Protein AF-A0AA97LTF3-F1 (afdb_monomer)

Radius of gyration: 14.16 Å; Cα contacts (8 Å, |Δi|>4): 15; chains: 1; bounding box: 31×15×43 Å

Structure (mmCIF, N/CA/C/O backbone):
data_AF-A0AA97LTF3-F1
#
_entry.id   AF-A0AA97LTF3-F1
#
loop_
_atom_site.group_PDB
_atom_site.id
_atom_site.type_symbol
_atom_site.label_atom_id
_atom_site.label_alt_id
_atom_site.label_comp_id
_atom_site.label_asym_id
_atom_site.label_entity_id
_atom_site.label_seq_id
_atom_site.pdbx_PDB_ins_code
_atom_site.Cartn_x
_atom_site.Cartn_y
_atom_site.Cartn_z
_atom_site.occupancy
_atom_site.B_iso_or_equiv
_atom_site.auth_seq_id
_atom_site.auth_comp_id
_atom_site.auth_asym_id
_atom_site.auth_atom_id
_atom_site.pdbx_PDB_model_num
ATOM 1 N N . MET A 1 1 ? 21.653 5.045 -12.086 1.00 66.75 1 MET A N 1
ATOM 2 C CA . MET A 1 1 ? 20.249 4.963 -11.672 1.00 66.75 1 MET A CA 1
ATOM 3 C C . MET A 1 1 ? 19.410 5.093 -12.925 1.00 66.75 1 MET A C 1
ATOM 5 O O . MET A 1 1 ? 19.485 6.135 -13.569 1.00 66.75 1 MET A O 1
ATOM 9 N N . THR A 1 2 ? 18.756 4.015 -13.348 1.00 87.12 2 THR A N 1
ATOM 10 C CA . THR A 1 2 ? 17.796 4.036 -14.458 1.00 87.12 2 THR A CA 1
ATOM 11 C C . THR A 1 2 ? 16.482 4.670 -13.999 1.00 87.12 2 THR A C 1
ATOM 13 O O . THR A 1 2 ? 16.224 4.780 -12.798 1.00 87.12 2 THR A O 1
ATOM 16 N N . ASP A 1 3 ? 15.636 5.078 -14.945 1.00 87.88 3 ASP A N 1
ATOM 17 C CA . ASP A 1 3 ? 14.305 5.613 -14.627 1.00 87.88 3 ASP A CA 1
ATOM 18 C C . ASP A 1 3 ? 13.441 4.581 -13.876 1.00 87.88 3 ASP A C 1
ATOM 20 O O . ASP A 1 3 ? 12.656 4.940 -13.000 1.00 87.88 3 ASP A O 1
ATOM 24 N N . GLU A 1 4 ? 13.647 3.289 -14.151 1.00 88.19 4 GLU A N 1
ATOM 25 C CA . GLU A 1 4 ? 13.002 2.167 -13.457 1.00 88.19 4 GLU A CA 1
ATOM 26 C C . GLU A 1 4 ? 13.453 2.059 -11.993 1.00 88.19 4 GLU A C 1
ATOM 28 O O . GLU A 1 4 ? 12.619 1.916 -11.101 1.00 88.19 4 GLU A O 1
ATOM 33 N N . GLU A 1 5 ? 14.762 2.166 -11.731 1.00 87.19 5 GLU A N 1
ATOM 34 C CA . GLU A 1 5 ? 15.317 2.171 -10.370 1.00 87.19 5 GLU A CA 1
ATOM 35 C C . GLU A 1 5 ? 14.810 3.383 -9.575 1.00 87.19 5 GLU A C 1
ATOM 37 O O . GLU A 1 5 ? 14.444 3.256 -8.408 1.00 87.19 5 GLU A O 1
ATOM 42 N N . ALA A 1 6 ? 14.725 4.550 -10.220 1.00 90.88 6 ALA A N 1
ATOM 43 C CA . ALA A 1 6 ? 14.202 5.770 -9.610 1.00 90.88 6 ALA A CA 1
ATOM 44 C C . ALA A 1 6 ? 12.703 5.664 -9.277 1.00 90.88 6 ALA A C 1
ATOM 46 O O . ALA A 1 6 ? 12.259 6.146 -8.232 1.00 90.88 6 ALA A O 1
ATOM 47 N N . LEU A 1 7 ? 11.915 5.046 -10.163 1.00 90.75 7 LEU A N 1
ATOM 48 C CA . LEU A 1 7 ? 10.496 4.776 -9.940 1.00 90.75 7 LEU A CA 1
ATOM 49 C C . LEU A 1 7 ? 10.305 3.797 -8.777 1.00 90.75 7 LEU A C 1
ATOM 51 O O . LEU A 1 7 ? 9.520 4.076 -7.873 1.00 90.75 7 LEU A O 1
ATOM 55 N N . ALA A 1 8 ? 11.050 2.690 -8.774 1.00 91.06 8 ALA A N 1
ATOM 56 C CA . ALA A 1 8 ? 10.972 1.677 -7.731 1.00 91.06 8 ALA A CA 1
ATOM 57 C C . ALA A 1 8 ? 11.323 2.242 -6.345 1.00 91.06 8 ALA A C 1
ATOM 59 O O . ALA A 1 8 ? 10.580 2.005 -5.392 1.00 91.06 8 ALA A O 1
ATOM 60 N N . GLU A 1 9 ? 12.4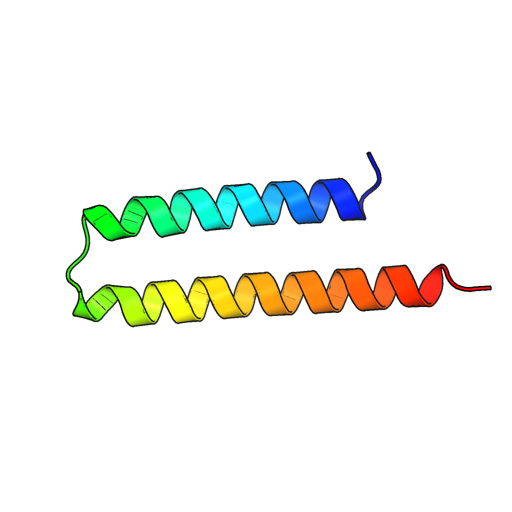01 3.027 -6.232 1.00 92.94 9 GLU A N 1
ATOM 61 C CA . GLU A 1 9 ? 12.819 3.612 -4.951 1.00 92.94 9 GLU A CA 1
ATOM 62 C C . GLU A 1 9 ? 11.772 4.593 -4.409 1.00 92.94 9 GLU A C 1
ATOM 64 O O . GLU A 1 9 ? 11.351 4.480 -3.259 1.00 92.94 9 GLU A O 1
ATOM 69 N N . ARG A 1 10 ? 11.270 5.504 -5.254 1.00 93.25 10 ARG A N 1
ATOM 70 C CA . ARG A 1 10 ? 10.228 6.465 -4.856 1.00 93.25 10 ARG A CA 1
ATOM 71 C C . ARG A 1 10 ? 8.948 5.774 -4.393 1.00 93.25 10 ARG A C 1
ATOM 73 O O . ARG A 1 10 ? 8.327 6.208 -3.423 1.00 93.25 10 ARG A O 1
ATOM 80 N N . THR A 1 11 ? 8.542 4.709 -5.079 1.00 93.19 11 THR A N 1
ATOM 81 C CA . THR A 1 11 ? 7.375 3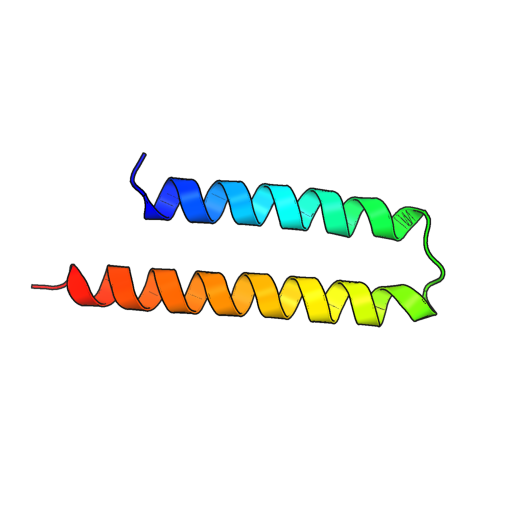.918 -4.679 1.00 93.19 11 THR A CA 1
ATOM 82 C C . THR A 1 11 ? 7.626 3.201 -3.357 1.00 93.19 11 THR A C 1
ATOM 84 O O . THR A 1 11 ? 6.758 3.222 -2.487 1.00 93.19 11 THR A O 1
ATOM 87 N N . ALA A 1 12 ? 8.806 2.607 -3.166 1.00 93.31 12 ALA A N 1
ATOM 88 C CA . ALA A 1 12 ? 9.158 1.937 -1.919 1.00 93.31 12 ALA A CA 1
ATOM 89 C C . ALA A 1 12 ? 9.157 2.907 -0.726 1.00 93.31 12 ALA A C 1
ATOM 91 O O . ALA A 1 12 ? 8.635 2.568 0.335 1.00 93.31 12 ALA A O 1
ATOM 92 N N . GLU A 1 13 ? 9.687 4.117 -0.898 1.00 95.44 13 GLU A N 1
ATOM 93 C CA . GLU A 1 13 ? 9.673 5.164 0.127 1.00 95.44 13 GLU A CA 1
ATOM 94 C C . GLU A 1 13 ? 8.241 5.601 0.480 1.00 95.44 13 GLU A C 1
ATOM 96 O O . GLU A 1 13 ? 7.877 5.639 1.658 1.00 95.44 13 GLU A O 1
ATOM 101 N N . GLY A 1 14 ? 7.391 5.829 -0.527 1.00 93.00 14 GLY A N 1
ATOM 102 C CA . GLY A 1 14 ? 5.977 6.156 -0.317 1.00 93.00 14 GLY A CA 1
ATOM 103 C C . GLY A 1 14 ? 5.207 5.051 0.413 1.00 93.00 14 GLY A C 1
ATOM 104 O O . GLY A 1 14 ? 4.442 5.332 1.338 1.00 93.00 14 GLY A O 1
ATOM 105 N N . VAL A 1 15 ? 5.452 3.787 0.054 1.00 93.88 15 VAL A N 1
ATOM 106 C CA . VAL A 1 15 ? 4.852 2.630 0.730 1.00 93.88 15 VAL A CA 1
ATOM 107 C C . VAL A 1 15 ? 5.314 2.537 2.181 1.00 93.88 15 VAL A C 1
ATOM 109 O O . VAL A 1 15 ? 4.472 2.355 3.056 1.00 93.88 15 VAL A O 1
ATOM 112 N N . ARG A 1 16 ? 6.614 2.701 2.465 1.00 93.94 16 ARG A N 1
ATOM 113 C CA . ARG A 1 16 ? 7.138 2.693 3.844 1.00 93.94 16 ARG A CA 1
ATOM 114 C C . ARG A 1 16 ? 6.469 3.769 4.694 1.00 93.94 16 ARG A C 1
ATOM 116 O O . ARG A 1 16 ? 5.920 3.437 5.736 1.00 93.94 16 ARG A O 1
ATOM 123 N N . SER A 1 17 ? 6.413 5.010 4.208 1.00 93.12 17 SER A N 1
ATOM 124 C CA . SER A 1 17 ? 5.752 6.114 4.920 1.00 93.12 17 SER A CA 1
ATOM 125 C C . SER A 1 17 ? 4.271 5.826 5.203 1.00 93.12 17 SER A C 1
ATOM 127 O O . SER A 1 17 ? 3.753 6.106 6.285 1.00 93.12 17 SER A O 1
ATOM 129 N N . ARG A 1 18 ? 3.572 5.209 4.247 1.00 90.56 18 ARG A N 1
ATOM 130 C CA . ARG A 1 18 ? 2.162 4.847 4.407 1.00 90.56 18 ARG A CA 1
ATOM 131 C C . ARG A 1 18 ? 1.973 3.680 5.385 1.00 90.56 18 ARG A C 1
ATOM 133 O O . ARG A 1 18 ? 1.018 3.704 6.158 1.00 90.56 18 ARG A O 1
ATOM 140 N N . LEU A 1 19 ? 2.889 2.714 5.422 1.00 91.50 19 LEU A N 1
ATOM 141 C CA . LEU A 1 19 ? 2.892 1.652 6.434 1.00 91.50 19 LEU A CA 1
ATOM 142 C C . LEU A 1 19 ? 3.213 2.186 7.837 1.00 91.50 19 LEU A C 1
ATOM 144 O O . LEU A 1 19 ? 2.568 1.768 8.789 1.00 91.50 19 LEU A O 1
ATOM 148 N N . GLU A 1 20 ? 4.127 3.147 7.975 1.00 92.50 20 GLU A N 1
ATOM 149 C CA . GLU A 1 20 ? 4.422 3.807 9.260 1.00 92.50 20 GLU A CA 1
ATOM 150 C C . GLU A 1 20 ? 3.193 4.525 9.840 1.00 92.50 20 GLU A C 1
ATOM 152 O O . GLU A 1 20 ? 3.011 4.581 11.054 1.00 92.50 20 GLU A O 1
ATOM 157 N N . SER A 1 21 ? 2.295 5.026 8.984 1.00 88.44 21 SER A N 1
ATOM 158 C CA . SER A 1 21 ? 1.050 5.656 9.439 1.00 88.44 21 SER A CA 1
ATOM 159 C C . SER A 1 21 ? 0.047 4.682 10.079 1.00 88.44 21 SER A C 1
ATOM 161 O O . SER A 1 21 ? -0.875 5.129 10.762 1.00 88.44 21 SER A O 1
ATOM 163 N N . LEU A 1 22 ? 0.229 3.364 9.912 1.00 90.75 22 LEU A N 1
ATOM 164 C CA . LEU A 1 22 ? -0.651 2.341 10.490 1.00 90.75 22 LEU A CA 1
ATOM 165 C C . LEU A 1 22 ? -0.605 2.305 12.019 1.00 90.75 22 LEU A C 1
ATOM 167 O O . LEU A 1 22 ? -1.634 2.023 12.637 1.00 90.75 22 LEU A O 1
ATOM 171 N N . ASP A 1 23 ? 0.543 2.622 12.625 1.00 87.81 23 ASP A N 1
ATOM 172 C CA . ASP A 1 23 ? 0.738 2.571 14.082 1.00 87.81 23 ASP A CA 1
ATOM 173 C C . ASP A 1 23 ? -0.210 3.520 14.840 1.00 87.81 23 ASP A C 1
ATOM 175 O O . ASP A 1 23 ? -0.496 3.311 16.019 1.00 87.81 23 ASP A O 1
ATOM 179 N N . GLY A 1 24 ? -0.736 4.549 14.164 1.00 87.62 24 GLY A N 1
ATOM 180 C CA . GLY A 1 24 ? -1.705 5.499 14.718 1.00 87.62 24 GLY A CA 1
ATOM 181 C C . GLY A 1 24 ? -3.171 5.222 14.364 1.00 87.62 24 GLY A C 1
ATOM 182 O O . GLY A 1 24 ? -4.046 5.959 14.821 1.00 87.62 24 GLY A O 1
ATOM 183 N N . LEU A 1 25 ? -3.460 4.209 13.541 1.00 91.25 25 LEU A N 1
ATOM 184 C CA . LEU A 1 25 ? -4.797 3.958 13.000 1.00 91.25 25 LEU A CA 1
ATOM 185 C C . LEU A 1 25 ? -5.503 2.783 13.694 1.00 91.25 25 LEU A C 1
ATOM 187 O O . LEU A 1 25 ? -4.856 1.802 14.070 1.00 91.25 25 LEU A O 1
ATOM 191 N N . PRO A 1 26 ? -6.844 2.819 13.817 1.00 93.88 26 PRO A N 1
ATOM 192 C CA . PRO A 1 26 ? -7.620 1.647 14.210 1.00 93.88 26 PRO A CA 1
ATOM 193 C C . PRO A 1 26 ? -7.367 0.472 13.259 1.00 93.88 26 PRO A C 1
ATOM 195 O O . PRO A 1 26 ? -7.312 0.660 12.047 1.00 93.88 26 PRO A O 1
ATOM 198 N N . THR A 1 27 ? -7.322 -0.759 13.777 1.00 90.69 27 THR A N 1
ATOM 199 C CA . THR A 1 27 ? -7.095 -1.972 12.962 1.00 90.69 27 THR A CA 1
ATOM 200 C C . THR A 1 27 ? -8.091 -2.126 11.807 1.00 90.69 27 THR A C 1
ATOM 202 O O . THR A 1 27 ? -7.741 -2.663 10.762 1.00 90.69 27 THR A O 1
ATOM 205 N N . ALA A 1 28 ? -9.321 -1.625 11.955 1.00 90.94 28 ALA A N 1
ATOM 206 C CA . ALA A 1 28 ? -10.312 -1.630 10.877 1.00 90.94 28 ALA A CA 1
ATOM 207 C C . ALA A 1 28 ? -9.862 -0.817 9.644 1.00 90.94 28 ALA A C 1
ATOM 209 O O . ALA A 1 28 ? -10.163 -1.199 8.518 1.00 90.94 28 ALA A O 1
ATOM 210 N N . GLU A 1 29 ? -9.091 0.254 9.849 1.00 92.31 29 GLU A N 1
ATOM 211 C CA . GLU A 1 29 ? -8.565 1.117 8.783 1.00 92.31 29 GLU A CA 1
ATOM 212 C C . GLU A 1 29 ? -7.319 0.519 8.107 1.00 92.31 29 GLU A C 1
ATOM 214 O O . GLU A 1 29 ? -6.959 0.907 6.994 1.00 92.31 29 GLU A O 1
ATOM 219 N N . HIS A 1 30 ? -6.664 -0.467 8.735 1.00 92.25 30 HIS A N 1
ATOM 220 C CA . HIS A 1 30 ? -5.455 -1.094 8.185 1.00 92.25 30 HIS A CA 1
ATOM 221 C C . HIS A 1 30 ? -5.729 -1.798 6.854 1.00 92.25 30 HIS A C 1
AT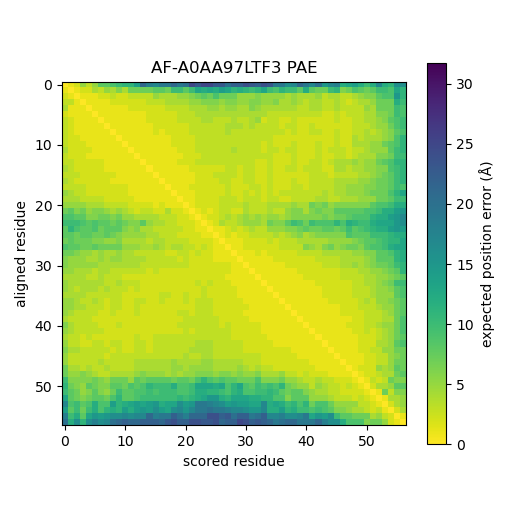OM 223 O O . HIS A 1 30 ? -4.864 -1.813 5.980 1.00 92.25 30 HIS A O 1
ATOM 229 N N . VAL A 1 31 ? -6.940 -2.335 6.667 1.00 93.06 31 VAL A N 1
ATOM 230 C CA . VAL A 1 31 ? -7.343 -3.004 5.421 1.00 93.06 31 VAL A CA 1
ATOM 231 C C . VAL A 1 31 ? -7.365 -2.017 4.253 1.00 93.06 31 VAL A C 1
ATOM 233 O O . VAL A 1 31 ? -6.785 -2.301 3.208 1.00 93.06 31 VAL A O 1
ATOM 236 N N . ALA A 1 32 ? -7.947 -0.829 4.439 1.00 92.62 32 ALA A N 1
ATOM 237 C CA . ALA A 1 32 ? -8.011 0.195 3.394 1.00 92.62 32 ALA A CA 1
ATOM 238 C C . ALA A 1 32 ? -6.612 0.707 2.998 1.00 92.62 32 ALA A C 1
ATOM 240 O O . ALA A 1 32 ? -6.318 0.938 1.818 1.00 92.62 32 ALA A O 1
ATOM 241 N N . VAL A 1 33 ? -5.719 0.843 3.983 1.00 91.12 33 VAL A N 1
ATOM 242 C CA . VAL A 1 33 ? -4.314 1.193 3.741 1.00 91.12 33 VAL A CA 1
ATOM 243 C C . VAL A 1 33 ? -3.599 0.078 2.976 1.00 91.12 33 VAL A C 1
ATOM 245 O O . VAL A 1 33 ? -2.901 0.361 2.000 1.00 91.12 33 VAL A O 1
ATOM 248 N N . PHE A 1 34 ? -3.808 -1.183 3.360 1.00 91.88 34 PHE A N 1
ATOM 249 C CA . PHE A 1 34 ? -3.214 -2.333 2.681 1.00 91.88 34 PHE A CA 1
ATOM 250 C C . PHE A 1 34 ? -3.674 -2.445 1.221 1.00 91.88 34 PHE A C 1
ATOM 252 O O . PHE A 1 34 ? -2.841 -2.618 0.333 1.00 91.88 34 PHE A O 1
ATOM 25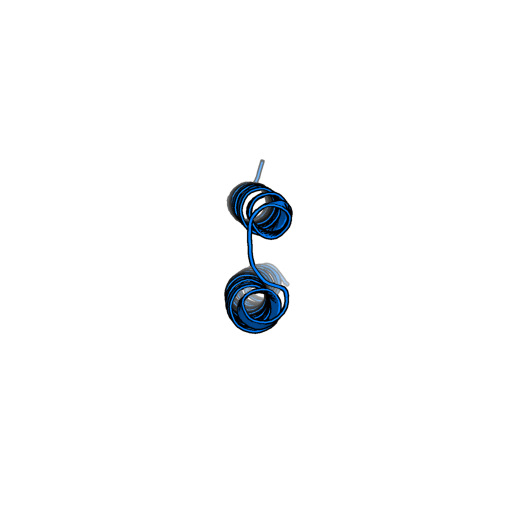9 N N . GLU A 1 35 ? -4.970 -2.284 0.944 1.00 94.75 35 GLU A N 1
ATOM 260 C CA . GLU A 1 35 ? -5.509 -2.281 -0.424 1.00 94.75 35 GLU A CA 1
ATOM 261 C C . GLU A 1 35 ? -4.878 -1.182 -1.288 1.00 94.75 35 GLU A C 1
ATOM 263 O O . GLU A 1 35 ? -4.528 -1.410 -2.450 1.00 94.75 35 GLU A O 1
ATOM 268 N N . THR A 1 36 ? -4.675 0.002 -0.705 1.00 93.81 36 THR A N 1
ATOM 269 C CA . THR A 1 36 ? -4.029 1.128 -1.387 1.00 93.81 36 THR A CA 1
ATOM 270 C C . THR A 1 36 ? -2.578 0.809 -1.739 1.00 93.81 36 THR A C 1
ATOM 272 O O . THR A 1 36 ? -2.188 0.967 -2.897 1.00 93.81 36 THR A O 1
ATOM 275 N N . VAL A 1 37 ? -1.800 0.314 -0.772 1.00 94.56 37 VAL A N 1
ATOM 276 C CA . VAL A 1 37 ? -0.397 -0.085 -0.976 1.00 94.56 37 VAL A CA 1
ATOM 277 C C . VAL A 1 37 ? -0.290 -1.192 -2.023 1.00 94.56 37 VAL A C 1
ATOM 279 O O . VAL A 1 37 ? 0.534 -1.115 -2.933 1.00 94.56 37 VAL A O 1
ATOM 282 N N . HIS A 1 38 ? -1.150 -2.208 -1.934 1.00 93.12 38 HIS A N 1
ATOM 283 C CA . HIS A 1 38 ? -1.165 -3.316 -2.881 1.00 93.12 38 HIS A CA 1
ATOM 284 C C . HIS A 1 38 ? -1.427 -2.833 -4.314 1.00 93.12 38 HIS A C 1
ATOM 286 O O . HIS A 1 38 ? -0.758 -3.275 -5.252 1.00 93.12 38 HIS A O 1
ATOM 292 N N . ARG A 1 39 ? -2.377 -1.908 -4.497 1.00 94.06 39 ARG A N 1
ATOM 293 C CA . ARG A 1 39 ? -2.680 -1.319 -5.806 1.00 94.06 39 ARG A CA 1
ATOM 294 C C . ARG A 1 39 ? -1.498 -0.524 -6.363 1.00 94.06 39 ARG A C 1
ATOM 296 O O . ARG A 1 39 ? -1.131 -0.759 -7.509 1.00 94.06 39 ARG A O 1
ATOM 303 N N . GLU A 1 40 ? -0.898 0.361 -5.567 1.00 93.06 40 GLU A N 1
ATOM 304 C CA . GLU A 1 40 ? 0.252 1.179 -5.993 1.00 93.06 40 GLU A CA 1
ATOM 305 C C . GLU A 1 40 ? 1.441 0.308 -6.421 1.00 93.06 40 GLU A C 1
ATOM 307 O O . GLU A 1 40 ? 2.038 0.535 -7.474 1.00 93.06 40 GLU A O 1
ATOM 312 N N . LEU A 1 41 ? 1.754 -0.736 -5.647 1.00 93.81 41 LEU A N 1
ATOM 313 C CA . LEU A 1 41 ? 2.820 -1.677 -5.995 1.00 93.81 41 LEU A CA 1
ATOM 314 C C . LEU A 1 41 ? 2.498 -2.468 -7.265 1.00 93.81 41 LEU A C 1
ATOM 316 O O . LEU A 1 41 ? 3.366 -2.627 -8.119 1.00 93.81 41 LEU A O 1
ATOM 320 N N . SER A 1 42 ? 1.259 -2.941 -7.411 1.00 94.50 42 SER A N 1
ATOM 321 C CA . SER A 1 42 ? 0.837 -3.697 -8.596 1.00 94.50 42 SER A CA 1
ATOM 322 C C . SER A 1 42 ? 0.930 -2.857 -9.872 1.00 94.50 42 SER A C 1
ATOM 324 O O . SER A 1 42 ? 1.380 -3.350 -10.906 1.00 94.50 42 SER A O 1
ATOM 326 N N . GLU A 1 43 ? 0.546 -1.582 -9.801 1.00 93.25 43 GLU A N 1
ATOM 327 C CA . GLU A 1 43 ? 0.642 -0.644 -10.920 1.00 93.25 43 GLU A CA 1
ATOM 328 C C . GLU A 1 43 ? 2.100 -0.411 -11.325 1.00 93.25 43 GLU A C 1
ATOM 330 O O . GLU A 1 43 ? 2.454 -0.549 -12.497 1.00 93.25 43 GLU A O 1
ATOM 335 N N . VAL A 1 44 ? 2.974 -0.148 -10.352 1.00 94.50 44 VAL A N 1
ATOM 336 C CA . VAL A 1 44 ? 4.400 0.081 -10.609 1.00 94.50 44 VAL A CA 1
ATOM 337 C C . VAL A 1 44 ? 5.071 -1.170 -11.166 1.00 94.50 44 VAL A C 1
ATOM 339 O O . VAL A 1 44 ? 5.802 -1.074 -12.149 1.00 94.50 44 VAL A O 1
ATOM 342 N N . LEU A 1 45 ? 4.784 -2.352 -10.617 1.00 92.19 45 LEU A N 1
ATOM 343 C CA . LEU A 1 45 ? 5.294 -3.614 -11.157 1.00 92.19 45 LEU A CA 1
ATOM 344 C C . LEU A 1 45 ? 4.827 -3.851 -12.596 1.00 92.19 45 LEU A C 1
ATOM 346 O O . LEU A 1 45 ? 5.621 -4.298 -13.419 1.00 92.19 45 LEU A O 1
ATOM 350 N N . SER A 1 46 ? 3.579 -3.505 -12.927 1.00 91.50 46 SER A N 1
ATOM 351 C CA . SER A 1 46 ? 3.086 -3.588 -14.304 1.00 91.50 46 SER A CA 1
ATOM 352 C C . SER A 1 46 ? 3.848 -2.651 -15.242 1.00 91.50 46 SER A C 1
ATOM 354 O O . SER A 1 46 ? 4.151 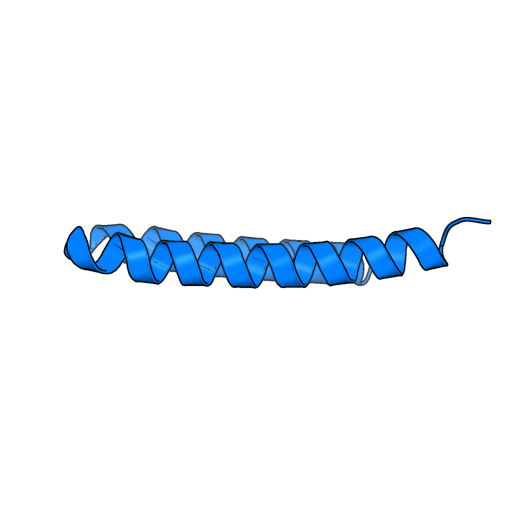-3.035 -16.370 1.00 91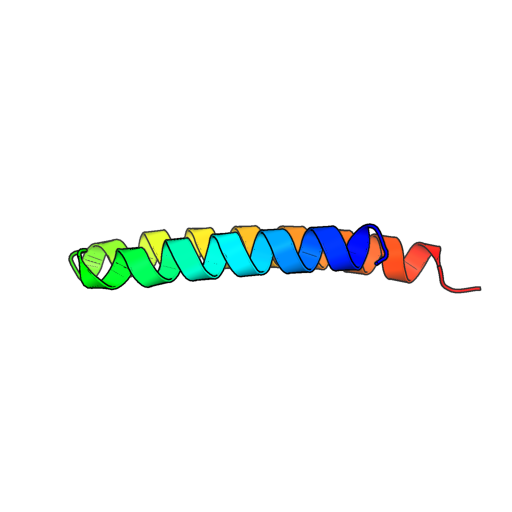.50 46 SER A O 1
ATOM 356 N N . VAL A 1 47 ? 4.167 -1.431 -14.802 1.00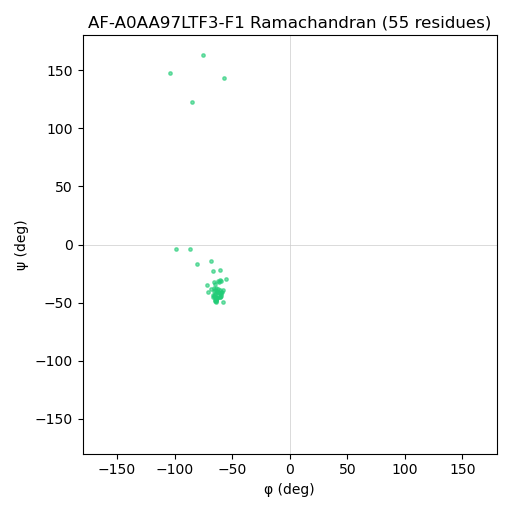 90.69 47 VAL A N 1
ATOM 357 C CA . VAL A 1 47 ? 4.967 -0.481 -15.589 1.00 90.69 47 VAL A CA 1
ATOM 358 C C . VAL A 1 47 ? 6.383 -1.016 -15.792 1.00 90.69 47 VAL A C 1
ATOM 360 O O . VAL A 1 47 ? 6.873 -1.032 -16.920 1.00 90.69 47 VAL A O 1
ATOM 363 N N . LEU A 1 48 ? 7.029 -1.496 -14.729 1.00 90.38 48 LEU A N 1
ATOM 364 C CA . LEU A 1 48 ? 8.386 -2.042 -14.785 1.00 90.38 48 LEU A CA 1
ATOM 365 C C . LEU A 1 48 ? 8.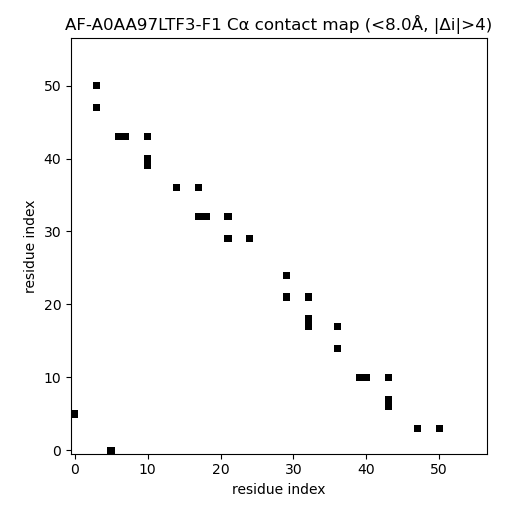477 -3.287 -15.679 1.00 90.38 48 LEU A C 1
ATOM 367 O O . LEU A 1 48 ? 9.439 -3.430 -16.429 1.00 90.38 48 LEU A O 1
ATOM 371 N N . ASP A 1 49 ? 7.469 -4.159 -15.653 1.00 87.88 49 ASP A N 1
ATOM 372 C CA . ASP A 1 49 ? 7.414 -5.344 -16.514 1.00 87.88 49 ASP A CA 1
ATOM 373 C C . ASP A 1 49 ? 7.295 -4.980 -18.004 1.00 87.88 49 ASP A C 1
ATOM 375 O O . ASP A 1 49 ? 7.931 -5.611 -18.850 1.00 87.88 49 ASP A O 1
ATOM 379 N N . VAL A 1 50 ? 6.538 -3.930 -18.343 1.00 85.62 50 VAL A N 1
ATOM 380 C CA . VAL A 1 50 ? 6.453 -3.418 -19.723 1.00 85.62 50 VAL A CA 1
ATOM 381 C C . VAL A 1 50 ? 7.808 -2.879 -20.191 1.00 85.62 50 VAL A C 1
ATOM 383 O O . VAL A 1 50 ? 8.283 -3.278 -21.252 1.00 85.62 50 VAL A O 1
ATOM 386 N N . HIS A 1 51 ? 8.481 -2.062 -19.377 1.00 80.06 51 HIS A N 1
ATOM 387 C CA . HIS A 1 51 ? 9.798 -1.510 -19.722 1.00 80.06 51 HIS A CA 1
ATOM 388 C C . HIS A 1 51 ? 10.877 -2.600 -19.831 1.00 80.06 51 HIS A C 1
ATOM 390 O O . HIS A 1 51 ? 11.702 -2.581 -20.747 1.00 80.06 51 HIS A O 1
ATOM 396 N N . GLY A 1 52 ? 10.837 -3.601 -18.947 1.00 76.56 52 GLY A N 1
ATOM 397 C CA . GLY A 1 52 ? 11.720 -4.763 -19.012 1.00 76.56 52 GLY A CA 1
ATOM 398 C C . GLY A 1 52 ? 11.491 -5.620 -20.262 1.00 76.56 52 GLY A C 1
ATOM 399 O O . GLY A 1 52 ? 12.449 -6.164 -20.816 1.00 76.56 52 GLY A O 1
ATOM 400 N N . ARG A 1 53 ? 10.242 -5.718 -20.740 1.00 78.31 53 ARG A N 1
ATOM 401 C CA . ARG A 1 53 ? 9.901 -6.402 -21.997 1.00 78.31 53 ARG A CA 1
ATOM 402 C C . ARG A 1 53 ? 10.382 -5.639 -23.230 1.00 78.31 53 ARG A C 1
ATOM 404 O O . ARG A 1 53 ? 10.931 -6.278 -24.122 1.00 78.31 53 ARG A O 1
ATOM 411 N N . ASP A 1 54 ? 10.263 -4.314 -23.250 1.00 74.88 54 ASP A N 1
ATOM 412 C CA . ASP A 1 54 ? 10.737 -3.471 -24.362 1.00 74.88 54 ASP A CA 1
ATOM 413 C C . ASP A 1 54 ? 12.270 -3.468 -24.506 1.00 74.88 54 ASP A C 1
ATOM 415 O O . ASP A 1 54 ? 12.807 -3.210 -25.583 1.00 74.88 54 ASP A O 1
ATOM 419 N N . ARG A 1 55 ? 12.999 -3.793 -23.431 1.00 65.44 55 ARG A N 1
ATOM 420 C CA . ARG A 1 55 ? 14.467 -3.898 -23.423 1.00 65.44 55 ARG A CA 1
ATOM 421 C C . ARG A 1 55 ? 15.016 -5.265 -23.844 1.00 65.44 55 ARG A C 1
ATOM 423 O O . ARG A 1 55 ? 16.239 -5.426 -23.893 1.00 65.44 55 ARG A O 1
ATOM 430 N N . ARG A 1 56 ? 14.157 -6.258 -24.097 1.00 58.59 56 ARG A N 1
ATOM 431 C CA . ARG A 1 56 ? 14.565 -7.622 -24.467 1.00 58.59 56 ARG A CA 1
ATOM 432 C C . ARG A 1 56 ? 14.816 -7.691 -25.991 1.00 58.59 56 ARG A C 1
ATOM 434 O O . ARG A 1 56 ? 13.900 -7.348 -26.732 1.00 58.59 56 ARG A O 1
ATOM 441 N N . PRO A 1 57 ? 16.021 -8.082 -26.458 1.00 55.91 57 PRO A N 1
ATOM 442 C CA . PRO A 1 57 ? 16.336 -8.189 -27.887 1.00 55.91 57 PRO A CA 1
ATOM 443 C C . PRO A 1 57 ? 15.596 -9.336 -28.586 1.00 55.91 57 PRO A C 1
ATOM 445 O O . PRO A 1 57 ? 15.267 -10.337 -27.903 1.00 55.91 57 PRO A O 1
#

Organism: NCBI:txid483545

Nearest PDB structures (foldseek):
  3j3u-assembly1_D  TM=6.885E-01  e=5.306E+00  Bacillus subtilis subsp. subtilis str. 168
  8wt9-assembly1_D  TM=6.332E-01  e=4.955E+00  Escherichia coli
  8wt7-assembly1_C  TM=6.357E-01  e=6.518E+00  Escherichia coli

Solvent-accessible surface area (backbone atoms only — not comparable to full-atom values): 3343 Å² total; per-residue (Å²): 132,52,75,64,55,54,50,52,51,54,50,51,52,53,45,49,57,57,56,63,53,46,84,82,48,60,75,81,55,46,56,62,52,48,54,52,49,53,50,55,51,52,52,51,50,54,52,50,52,51,55,57,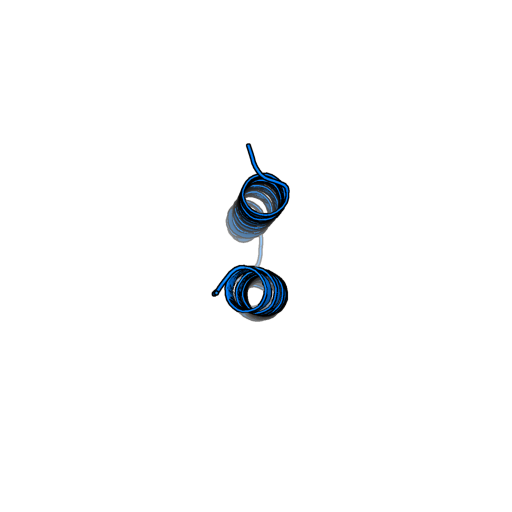55,73,68,57,131

pLDDT: mean 88.57, std 8.61, range [55.91, 95.44]

Sequence (57 aa):
MTDEEALAERTAEGVRSRLESLDGLPTAEHVAVFETVHRELSEVLSVLDVHGRDRRP

Foldseek 3Di:
DDPLVVLVVVLVVVLVVLVVCVVVDDPVCVVVSVVVNVVSVVVSVVVSVVVVVVPDD

Secondary structure (DSSP, 8-state):
--HHHHHHHHHHHHHHHHHHGGGGS-HHHHHHHHHHHHHHHHHHHHHHHHHHHHT--

Mean predicted aligned error: 4.66 Å